Protein AF-A0A3B9FPS9-F1 (afdb_monomer_lite)

Structure (mmCIF, N/CA/C/O backbone):
data_AF-A0A3B9FPS9-F1
#
_entry.id   AF-A0A3B9FPS9-F1
#
loop_
_atom_site.group_PDB
_atom_site.id
_atom_site.type_symbol
_atom_site.label_atom_id
_atom_site.label_alt_id
_atom_site.label_comp_id
_atom_site.label_asym_id
_atom_site.label_entity_id
_atom_site.label_seq_id
_atom_site.pdbx_PDB_ins_code
_atom_site.Cartn_x
_atom_site.Cartn_y
_atom_site.Cartn_z
_atom_site.occupancy
_atom_site.B_iso_or_equiv
_atom_site.auth_seq_id
_atom_site.auth_comp_id
_atom_site.auth_asym_id
_atom_site.auth_atom_id
_atom_site.pdbx_PDB_model_num
ATOM 1 N N . MET A 1 1 ? 45.276 -33.972 -39.633 1.00 61.22 1 MET A N 1
ATOM 2 C CA . MET A 1 1 ? 45.289 -32.809 -38.712 1.00 61.22 1 MET A CA 1
ATOM 3 C C . MET A 1 1 ? 44.312 -33.084 -37.574 1.00 61.22 1 MET A C 1
ATOM 5 O O . MET A 1 1 ? 43.199 -33.509 -37.849 1.00 61.22 1 MET A O 1
ATOM 9 N N . ASN A 1 2 ? 44.729 -32.942 -36.313 1.00 72.25 2 ASN A N 1
ATOM 10 C CA . ASN A 1 2 ? 43.896 -33.257 -35.145 1.00 72.25 2 ASN A CA 1
ATOM 11 C C . ASN A 1 2 ? 43.016 -32.043 -34.801 1.00 72.25 2 ASN A C 1
ATOM 13 O O . ASN A 1 2 ? 43.550 -31.008 -34.421 1.00 72.25 2 ASN A O 1
ATOM 17 N N . ALA A 1 3 ? 41.693 -32.152 -34.960 1.00 76.06 3 ALA A N 1
ATOM 18 C CA . ALA A 1 3 ? 40.747 -31.038 -34.785 1.00 76.06 3 ALA A CA 1
ATOM 19 C C . ALA A 1 3 ? 40.361 -30.758 -33.315 1.00 76.06 3 ALA A C 1
ATOM 21 O O . ALA A 1 3 ? 39.730 -29.746 -33.014 1.00 76.06 3 ALA A O 1
ATOM 22 N N . LYS A 1 4 ? 40.762 -31.631 -32.381 1.00 80.19 4 LYS A N 1
ATOM 23 C CA . LYS A 1 4 ? 40.480 -31.508 -30.940 1.00 80.19 4 LYS A CA 1
ATOM 24 C C . LYS A 1 4 ? 40.873 -30.152 -30.314 1.00 80.19 4 LYS A C 1
ATOM 26 O O . LYS A 1 4 ? 40.025 -29.590 -29.626 1.00 80.19 4 LYS A O 1
ATOM 31 N N . PRO A 1 5 ? 42.077 -29.583 -30.538 1.00 81.62 5 PRO A N 1
ATOM 32 C CA . PRO A 1 5 ? 42.452 -28.303 -29.933 1.00 81.62 5 PRO A CA 1
ATOM 33 C C . PRO A 1 5 ? 41.617 -27.132 -30.466 1.00 81.62 5 PRO A C 1
ATOM 35 O O . PRO A 1 5 ? 41.291 -26.228 -29.705 1.00 81.62 5 PRO A O 1
ATOM 38 N N . LEU A 1 6 ? 41.200 -27.178 -31.737 1.00 83.62 6 LEU A N 1
ATOM 39 C CA . LEU A 1 6 ? 40.353 -26.146 -32.340 1.00 83.62 6 LEU A CA 1
ATOM 40 C C . LEU A 1 6 ? 38.946 -26.139 -31.724 1.00 83.62 6 LEU A C 1
ATOM 42 O O . LEU A 1 6 ? 38.402 -25.080 -31.431 1.00 83.62 6 LEU A O 1
ATOM 46 N N . ILE A 1 7 ? 38.376 -27.321 -31.474 1.00 82.06 7 ILE A N 1
ATOM 47 C CA . ILE A 1 7 ? 37.058 -27.458 -30.835 1.00 82.06 7 ILE A CA 1
ATOM 48 C C . ILE A 1 7 ? 37.108 -26.984 -29.377 1.00 82.06 7 ILE A C 1
ATOM 50 O O . ILE A 1 7 ? 36.175 -26.331 -28.911 1.00 82.06 7 ILE A O 1
ATOM 54 N N . VAL A 1 8 ? 38.192 -27.287 -28.656 1.00 83.38 8 VAL A N 1
ATOM 55 C CA . VAL A 1 8 ? 38.394 -26.809 -27.279 1.00 83.38 8 VAL A CA 1
ATOM 56 C C . VAL A 1 8 ? 38.518 -25.285 -27.249 1.00 83.38 8 VAL A C 1
ATOM 58 O O . VAL A 1 8 ? 37.847 -24.647 -26.441 1.00 83.3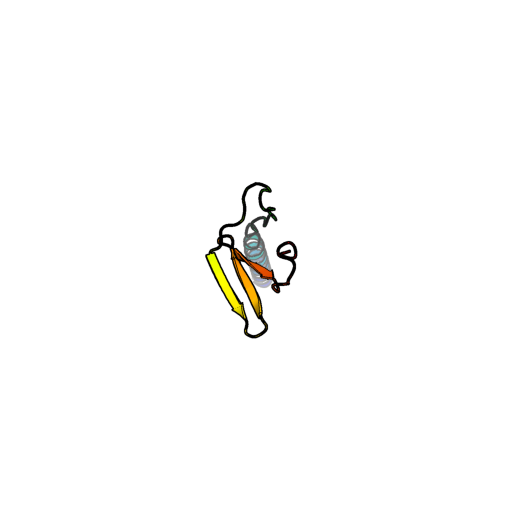8 8 VAL A O 1
ATOM 61 N N . ALA A 1 9 ? 39.297 -24.701 -28.164 1.00 83.12 9 ALA A N 1
ATOM 62 C CA . ALA A 1 9 ? 39.437 -23.252 -28.279 1.00 83.12 9 ALA A CA 1
ATOM 63 C C . ALA A 1 9 ? 38.096 -22.574 -28.597 1.00 83.12 9 ALA A C 1
ATOM 65 O O . ALA A 1 9 ? 37.715 -21.628 -27.917 1.00 83.12 9 ALA A O 1
ATOM 66 N N . LEU A 1 10 ? 37.331 -23.112 -29.554 1.00 85.06 10 LEU A N 1
ATOM 67 C CA . LEU A 1 10 ? 36.026 -22.563 -29.927 1.00 85.06 10 LEU A CA 1
ATOM 68 C C . LEU A 1 10 ? 35.031 -22.599 -28.758 1.00 85.06 10 LEU A C 1
ATOM 70 O O . LEU A 1 10 ? 34.328 -21.622 -28.514 1.00 85.06 10 LEU A O 1
ATOM 74 N N . ARG A 1 11 ? 34.999 -23.697 -27.994 1.00 83.56 11 ARG A N 1
ATOM 75 C CA . ARG A 1 11 ? 34.150 -23.811 -26.797 1.00 83.56 11 ARG A CA 1
ATOM 76 C C . ARG A 1 11 ? 34.543 -22.806 -25.718 1.00 83.56 11 ARG A C 1
ATOM 78 O O . ARG A 1 11 ? 33.658 -22.194 -25.129 1.00 83.56 11 ARG A O 1
ATOM 85 N N . ALA A 1 12 ? 35.841 -22.617 -25.486 1.00 80.50 12 ALA A N 1
ATOM 86 C CA . ALA A 1 12 ? 36.332 -21.628 -24.533 1.00 80.50 12 ALA A CA 1
ATOM 87 C C . ALA A 1 12 ? 35.936 -20.203 -24.954 1.00 80.50 12 ALA A C 1
ATOM 89 O O . ALA A 1 12 ? 35.408 -19.452 -24.138 1.00 80.50 12 ALA A O 1
ATOM 90 N N . SER A 1 13 ? 36.099 -19.859 -26.236 1.00 80.19 13 SER A N 1
ATOM 91 C CA . SER A 1 13 ? 35.711 -18.550 -26.774 1.00 80.19 13 SER A CA 1
ATOM 92 C C . SER A 1 13 ? 34.209 -18.280 -26.655 1.00 80.19 13 SER A C 1
ATOM 94 O O . SER A 1 13 ? 33.821 -17.174 -26.292 1.00 80.19 13 SER A O 1
ATOM 96 N N . VAL A 1 14 ? 33.360 -19.283 -26.902 1.00 81.69 14 VAL A N 1
ATOM 97 C CA . VAL A 1 14 ? 31.903 -19.155 -26.725 1.00 81.69 14 VAL A CA 1
ATOM 98 C C . VAL A 1 14 ? 31.540 -18.948 -25.250 1.00 81.69 14 VAL A C 1
ATOM 100 O O . VAL A 1 14 ? 30.708 -18.096 -24.948 1.00 81.69 14 VAL A O 1
ATOM 103 N N . LEU A 1 15 ? 32.191 -19.663 -24.325 1.00 76.81 15 LEU A N 1
ATOM 104 C CA . LEU A 1 15 ? 31.958 -19.497 -22.885 1.00 76.81 15 LEU A CA 1
ATOM 105 C C . LEU A 1 15 ? 32.311 -18.079 -22.400 1.00 76.81 15 LEU A C 1
ATOM 107 O O . LEU A 1 15 ? 31.563 -17.482 -21.629 1.00 76.81 15 LEU A O 1
ATOM 111 N N . LEU A 1 16 ? 33.431 -17.534 -22.884 1.00 77.25 16 LEU A N 1
ATOM 112 C CA . LEU A 1 16 ? 33.879 -16.169 -22.588 1.00 77.25 16 LEU A CA 1
ATOM 113 C C . LEU A 1 16 ? 32.913 -15.106 -23.132 1.00 77.25 16 LEU A C 1
ATOM 115 O O . LEU A 1 16 ? 32.666 -14.108 -22.458 1.00 77.25 16 LEU A O 1
ATOM 119 N N . LEU A 1 17 ? 32.331 -15.330 -24.314 1.00 75.56 17 LEU A N 1
ATOM 120 C CA . LEU A 1 17 ? 31.380 -14.396 -24.917 1.00 75.56 17 LEU A CA 1
ATOM 121 C C . LEU A 1 17 ? 30.060 -14.320 -24.127 1.00 75.56 17 LEU A C 1
ATOM 123 O O . LEU A 1 17 ? 29.524 -13.232 -23.935 1.00 75.56 17 LEU A O 1
ATOM 127 N N . VAL A 1 18 ? 29.565 -15.457 -23.623 1.00 71.75 18 VAL A N 1
ATOM 128 C CA . VAL A 1 18 ? 28.323 -15.529 -22.824 1.00 71.75 18 VAL A CA 1
ATOM 129 C C . VAL A 1 18 ? 28.502 -14.916 -21.430 1.00 71.75 18 VAL A C 1
ATOM 131 O O . VAL A 1 18 ? 27.587 -14.278 -20.912 1.00 71.75 18 VAL A O 1
ATOM 134 N N . ALA A 1 19 ? 29.685 -15.051 -20.825 1.00 67.75 19 ALA A N 1
ATOM 135 C CA . ALA A 1 19 ? 29.975 -14.428 -19.533 1.00 67.75 19 ALA A CA 1
ATOM 136 C C . ALA A 1 19 ? 29.976 -12.885 -19.605 1.00 67.75 19 ALA A C 1
ATOM 138 O O . ALA A 1 19 ? 29.610 -12.225 -18.634 1.00 67.75 19 ALA A O 1
ATOM 139 N N . GLY A 1 20 ? 30.333 -12.307 -20.760 1.00 63.50 20 GLY A N 1
ATOM 140 C CA . GLY A 1 20 ? 30.384 -10.855 -20.969 1.00 63.50 20 GLY A CA 1
ATOM 141 C C . GLY A 1 20 ? 29.021 -10.163 -21.084 1.00 63.50 20 GLY A C 1
ATOM 142 O O . GLY A 1 20 ? 28.943 -8.953 -20.894 1.00 63.50 20 GLY A O 1
ATOM 143 N N . THR A 1 21 ? 27.935 -10.895 -21.358 1.00 63.25 21 THR A N 1
ATOM 144 C CA . THR A 1 21 ? 26.582 -10.315 -21.480 1.00 63.25 21 THR A CA 1
ATOM 145 C C . THR A 1 21 ? 25.794 -10.323 -20.169 1.00 63.25 21 THR A C 1
ATOM 147 O O . THR A 1 21 ? 24.695 -9.779 -20.116 1.00 63.25 21 THR A O 1
ATOM 150 N N . ALA A 1 22 ? 26.325 -10.943 -19.108 1.00 59.94 22 ALA A N 1
ATOM 151 C CA . ALA A 1 22 ? 25.624 -11.107 -17.833 1.00 59.94 22 ALA A CA 1
ATOM 152 C C . ALA A 1 22 ? 25.707 -9.882 -16.903 1.00 59.94 22 ALA A C 1
ATOM 154 O O . ALA A 1 22 ? 25.045 -9.859 -15.868 1.00 59.94 22 ALA A O 1
ATOM 155 N N . THR A 1 23 ? 26.461 -8.838 -17.259 1.00 61.34 23 THR A N 1
ATOM 156 C CA . THR A 1 23 ? 26.488 -7.577 -16.501 1.00 61.34 23 THR A CA 1
ATOM 157 C C . THR A 1 23 ? 25.391 -6.636 -16.994 1.00 61.34 23 THR A C 1
ATOM 159 O O . THR A 1 23 ? 25.656 -5.516 -17.434 1.00 61.34 23 THR A O 1
ATOM 162 N N . ALA A 1 24 ? 24.140 -7.097 -16.969 1.00 62.41 24 ALA A N 1
ATOM 163 C CA . ALA A 1 24 ? 23.016 -6.176 -17.046 1.00 62.41 24 ALA A CA 1
ATOM 164 C C . ALA A 1 24 ? 23.144 -5.221 -15.852 1.00 62.41 24 ALA A C 1
ATOM 166 O O . ALA A 1 24 ? 23.273 -5.673 -14.715 1.00 62.41 24 ALA A O 1
ATOM 167 N N . GLN A 1 25 ? 23.180 -3.916 -16.115 1.00 63.59 25 GLN A N 1
ATOM 168 C CA . GLN A 1 25 ? 23.195 -2.895 -15.073 1.00 63.59 25 GLN A CA 1
ATOM 169 C C . GLN A 1 25 ? 21.948 -3.083 -14.205 1.00 63.59 25 GLN A C 1
ATOM 171 O O . GLN A 1 25 ? 20.842 -2.723 -14.604 1.00 63.59 25 GLN A O 1
ATOM 176 N N . SER A 1 26 ? 22.111 -3.710 -13.041 1.00 70.94 26 SER A N 1
ATOM 177 C CA . SER A 1 26 ? 21.069 -3.744 -12.025 1.00 70.94 26 SER A CA 1
ATOM 178 C C . SER A 1 26 ? 20.817 -2.301 -11.615 1.00 70.94 26 SER A C 1
ATOM 180 O O . SER A 1 26 ? 21.744 -1.618 -11.176 1.00 70.94 26 SER A O 1
ATOM 182 N N . TYR A 1 27 ? 19.593 -1.815 -11.795 1.00 70.19 27 TYR A N 1
ATOM 183 C CA . TYR A 1 27 ? 19.227 -0.499 -11.294 1.00 70.19 27 TYR A CA 1
ATOM 184 C C . TYR A 1 27 ? 19.339 -0.504 -9.766 1.00 70.19 27 TYR A C 1
ATOM 186 O O . TYR A 1 27 ? 18.956 -1.469 -9.100 1.00 70.19 27 TYR A O 1
ATOM 194 N N . LEU A 1 28 ? 19.906 0.567 -9.219 1.00 73.50 28 LEU A N 1
ATOM 195 C CA . LEU A 1 28 ? 19.947 0.784 -7.781 1.00 73.50 28 LEU A CA 1
ATOM 196 C C . LEU A 1 28 ? 18.513 1.047 -7.314 1.00 73.50 28 LEU A C 1
ATOM 198 O O . LEU A 1 28 ? 17.879 2.003 -7.756 1.00 73.50 28 LEU A O 1
ATOM 202 N N . ILE A 1 29 ? 17.989 0.172 -6.458 1.00 70.69 29 ILE A N 1
ATOM 203 C CA . ILE A 1 29 ? 16.739 0.431 -5.747 1.00 70.69 29 ILE A CA 1
ATOM 204 C C . ILE A 1 29 ? 17.116 1.187 -4.479 1.00 70.69 29 ILE A C 1
ATOM 206 O O . ILE A 1 29 ? 17.644 0.601 -3.535 1.00 70.69 29 ILE A O 1
ATOM 210 N N . GLU A 1 30 ? 16.875 2.493 -4.473 1.00 74.44 30 GLU A N 1
ATOM 211 C CA . GLU A 1 30 ? 17.019 3.316 -3.276 1.00 74.44 30 GLU A CA 1
ATOM 212 C C . GLU A 1 30 ? 15.692 3.350 -2.513 1.00 74.44 30 GLU A C 1
ATOM 214 O O . GLU A 1 30 ? 14.626 3.552 -3.097 1.00 74.44 30 GLU A O 1
ATOM 219 N N . SER A 1 31 ? 15.751 3.149 -1.196 1.00 74.38 31 SER A N 1
ATOM 220 C CA . SER A 1 31 ? 14.601 3.372 -0.321 1.00 74.38 31 SER A CA 1
ATOM 221 C C . SER A 1 31 ? 14.477 4.869 -0.057 1.00 74.38 31 SER A C 1
ATOM 223 O O . SER A 1 31 ? 15.337 5.452 0.602 1.00 74.38 31 SER A O 1
ATOM 225 N N . LEU A 1 32 ? 13.410 5.488 -0.556 1.00 70.94 32 LEU A N 1
ATOM 226 C CA . LEU A 1 32 ? 13.110 6.899 -0.331 1.00 70.94 32 LEU A CA 1
ATOM 227 C C . LEU A 1 32 ? 12.015 7.020 0.728 1.00 70.94 32 LEU A C 1
ATOM 229 O O . LEU A 1 32 ? 10.899 6.547 0.525 1.00 70.94 32 LEU A O 1
ATOM 233 N N . GLU A 1 33 ? 12.325 7.659 1.855 1.00 76.25 33 GLU A N 1
ATOM 234 C CA . GLU A 1 33 ? 11.301 7.996 2.845 1.00 76.25 33 GLU A CA 1
ATOM 235 C C . GLU A 1 33 ? 10.348 9.067 2.298 1.00 76.25 33 GLU A C 1
ATOM 237 O O . GLU A 1 33 ? 10.742 9.959 1.538 1.00 76.25 33 GLU A O 1
ATOM 242 N N . PHE A 1 34 ? 9.083 9.011 2.718 1.00 71.88 34 PHE A N 1
ATOM 243 C CA . PHE A 1 34 ? 8.132 10.075 2.416 1.00 71.88 34 PHE A CA 1
ATOM 244 C C . PHE A 1 34 ? 8.589 11.399 3.051 1.00 71.88 34 PHE A C 1
ATOM 246 O O . PHE A 1 34 ? 8.940 11.420 4.235 1.00 71.88 34 PHE A O 1
ATOM 253 N N . PRO A 1 35 ? 8.555 12.526 2.313 1.00 79.62 35 PRO A N 1
ATOM 254 C CA . PRO A 1 35 ? 8.841 13.827 2.902 1.00 79.62 35 PRO A CA 1
ATOM 255 C C . PRO A 1 35 ? 7.856 14.125 4.039 1.00 79.62 35 PRO A C 1
ATOM 257 O O . PRO A 1 35 ? 6.650 13.953 3.872 1.00 79.62 35 PRO A O 1
ATOM 260 N N . LYS A 1 36 ? 8.356 14.619 5.179 1.00 79.38 36 LYS A N 1
ATOM 261 C CA . LYS A 1 36 ? 7.542 14.866 6.387 1.00 79.38 36 LYS A CA 1
ATOM 262 C C . LYS A 1 36 ? 6.342 15.788 6.146 1.00 79.38 36 LYS A C 1
ATOM 264 O O . LYS A 1 36 ? 5.291 15.580 6.741 1.00 79.38 36 LYS A O 1
ATOM 269 N N . ASP A 1 37 ? 6.496 16.758 5.249 1.00 82.06 37 ASP A N 1
ATOM 270 C CA . ASP A 1 37 ? 5.472 17.762 4.940 1.00 82.06 37 ASP A CA 1
ATOM 271 C C . ASP A 1 37 ? 4.637 17.409 3.697 1.00 82.06 37 ASP A C 1
ATOM 273 O O . ASP A 1 37 ? 3.796 18.196 3.264 1.00 82.06 37 ASP A O 1
ATOM 277 N N . MET A 1 38 ? 4.867 16.233 3.099 1.00 76.94 38 MET A N 1
ATOM 278 C CA . MET A 1 38 ? 4.129 15.762 1.931 1.00 76.94 38 MET A CA 1
ATOM 279 C C . MET A 1 38 ? 3.362 14.486 2.286 1.00 76.94 38 MET A C 1
ATOM 281 O O . MET A 1 38 ? 3.904 13.387 2.129 1.00 76.94 38 MET A O 1
ATOM 285 N N . PRO A 1 39 ? 2.098 14.603 2.736 1.00 75.94 39 PRO A N 1
ATOM 286 C CA . PRO A 1 39 ? 1.277 13.427 2.956 1.00 75.94 39 PRO A CA 1
ATOM 287 C C . PRO A 1 39 ? 1.151 12.638 1.645 1.00 75.94 39 PRO A C 1
ATOM 289 O O . PRO A 1 39 ? 1.063 13.231 0.562 1.00 75.94 39 PRO A O 1
ATOM 292 N N . PRO A 1 40 ? 1.172 11.301 1.710 1.00 79.44 40 PRO A N 1
ATOM 293 C CA . PRO A 1 40 ? 1.026 10.484 0.521 1.00 79.44 40 PRO A CA 1
ATOM 294 C C . PRO A 1 40 ? -0.365 10.674 -0.099 1.00 79.44 40 PRO A C 1
ATOM 296 O O . PRO A 1 40 ? -1.367 10.810 0.601 1.00 79.44 40 PRO A O 1
ATOM 299 N N . GLU A 1 41 ? -0.431 10.674 -1.430 1.00 87.00 41 GLU A N 1
ATOM 300 C CA . GLU A 1 41 ? -1.701 10.766 -2.150 1.00 87.00 41 GLU A CA 1
ATOM 301 C C . GLU A 1 41 ? -2.410 9.406 -2.143 1.00 87.00 41 GLU A C 1
ATOM 303 O O . GLU A 1 41 ? -1.825 8.390 -2.532 1.00 87.00 41 GLU A O 1
ATOM 308 N N . ILE A 1 42 ? -3.677 9.400 -1.726 1.00 90.31 42 ILE A N 1
ATOM 309 C CA . ILE A 1 42 ? -4.524 8.206 -1.700 1.00 90.31 42 ILE A CA 1
ATOM 310 C C . ILE A 1 42 ? -5.037 7.919 -3.114 1.00 90.31 42 ILE A C 1
ATOM 312 O O . ILE A 1 42 ? -5.687 8.760 -3.731 1.00 90.31 42 ILE A O 1
ATOM 316 N N . GLY A 1 43 ? -4.757 6.718 -3.616 1.00 91.50 43 GLY A N 1
ATOM 317 C CA . GLY A 1 43 ? -5.278 6.209 -4.884 1.00 91.50 43 GLY A CA 1
ATOM 318 C C . GLY A 1 43 ? -6.617 5.484 -4.731 1.00 91.50 43 GLY A C 1
ATOM 319 O O . GLY A 1 43 ? -7.513 5.682 -5.547 1.00 91.50 43 GLY A O 1
ATOM 320 N N . ALA A 1 44 ? -6.767 4.661 -3.691 1.00 93.44 44 ALA A N 1
ATOM 321 C CA . ALA A 1 44 ? -8.019 3.992 -3.337 1.00 93.44 44 ALA A CA 1
ATOM 322 C C . ALA A 1 44 ? -8.052 3.636 -1.843 1.00 93.44 44 ALA A C 1
ATOM 324 O O . ALA A 1 44 ? -7.017 3.587 -1.178 1.00 93.44 44 ALA A O 1
ATOM 325 N N . LEU A 1 45 ? -9.248 3.363 -1.321 1.00 94.44 45 LEU A N 1
ATOM 326 C CA . LEU A 1 45 ? -9.443 2.854 0.033 1.00 94.44 45 LEU A CA 1
ATOM 327 C C . LEU A 1 45 ? -10.661 1.933 0.093 1.00 94.44 45 LEU A C 1
ATOM 329 O O . LEU A 1 45 ? -11.636 2.168 -0.620 1.00 94.44 45 LEU A O 1
ATOM 333 N N . ASP A 1 46 ? -10.596 0.907 0.940 1.00 96.00 46 ASP A N 1
ATOM 334 C CA . ASP A 1 46 ? -11.725 0.011 1.207 1.00 96.00 46 ASP A CA 1
ATOM 335 C C . ASP A 1 46 ? -11.605 -0.668 2.581 1.00 96.00 46 ASP A C 1
ATOM 337 O O . ASP A 1 46 ? -10.516 -0.768 3.158 1.00 96.00 46 ASP A O 1
ATOM 341 N N . PHE A 1 47 ? -12.732 -1.150 3.101 1.00 96.00 47 PHE A N 1
ATOM 342 C CA . PHE A 1 47 ? -12.801 -1.939 4.325 1.00 96.00 47 PHE A CA 1
ATOM 343 C C . PHE A 1 47 ? -12.923 -3.430 4.018 1.00 96.00 47 PHE A C 1
ATOM 345 O O . PHE A 1 47 ? -13.846 -3.880 3.341 1.00 96.00 47 PHE A O 1
ATOM 352 N N . ALA A 1 48 ? -12.048 -4.231 4.621 1.00 95.62 48 ALA A N 1
ATOM 353 C CA . ALA A 1 48 ? -12.256 -5.666 4.704 1.00 95.62 48 ALA A CA 1
ATOM 354 C C . ALA A 1 48 ? -13.411 -6.003 5.663 1.00 95.62 48 ALA A C 1
ATOM 356 O O . ALA A 1 48 ? -13.802 -5.223 6.535 1.00 95.62 48 ALA A O 1
ATOM 357 N N . ARG A 1 49 ? -13.947 -7.221 5.527 1.00 96.62 49 ARG A N 1
ATOM 358 C CA . ARG A 1 49 ? -15.098 -7.706 6.313 1.00 96.62 49 ARG A CA 1
ATOM 359 C C . ARG A 1 49 ? -14.866 -7.709 7.827 1.00 96.62 49 ARG A C 1
ATOM 361 O O . ARG A 1 49 ? -15.828 -7.682 8.584 1.00 96.62 49 ARG A O 1
ATOM 368 N N . ASP 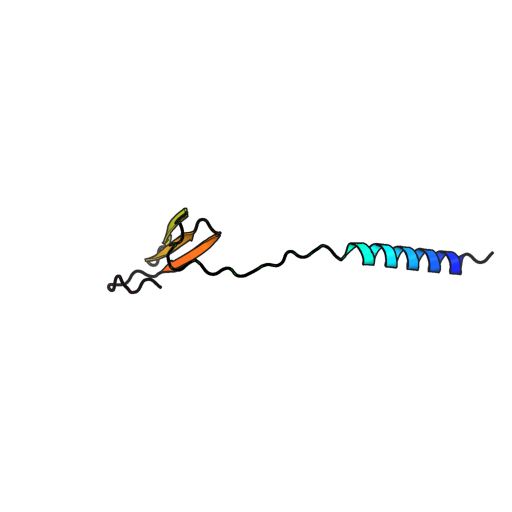A 1 50 ? -13.615 -7.768 8.267 1.00 94.19 50 ASP A N 1
ATOM 369 C CA . ASP A 1 50 ? -13.211 -7.762 9.677 1.00 94.19 50 ASP A CA 1
ATOM 370 C C . ASP A 1 50 ? -12.999 -6.345 10.253 1.00 94.19 50 ASP A C 1
ATOM 372 O O . ASP A 1 50 ? -12.572 -6.191 11.407 1.00 94.19 50 ASP A O 1
ATOM 376 N N . GLY A 1 51 ? -13.289 -5.317 9.448 1.00 91.94 51 GLY A N 1
ATOM 377 C CA . GLY A 1 51 ? -13.152 -3.907 9.789 1.00 91.94 51 GLY A CA 1
ATOM 378 C C . GLY A 1 51 ? -11.748 -3.337 9.583 1.00 91.94 51 GLY A C 1
ATOM 379 O O . GLY A 1 51 ? -11.504 -2.213 10.017 1.00 91.94 51 GLY A O 1
ATOM 380 N N . MET A 1 52 ? -10.816 -4.067 8.960 1.00 93.50 52 MET A N 1
ATOM 381 C CA . MET A 1 52 ? -9.517 -3.504 8.587 1.00 93.50 52 MET A CA 1
ATOM 382 C C . MET A 1 52 ? -9.655 -2.562 7.386 1.00 93.50 52 MET A C 1
ATOM 384 O O . MET A 1 52 ? -10.209 -2.933 6.355 1.00 93.50 52 MET A O 1
ATOM 388 N N . LEU A 1 53 ? -9.150 -1.339 7.528 1.00 92.44 53 LEU A N 1
ATOM 389 C CA . LEU A 1 53 ? -9.037 -0.353 6.460 1.00 92.44 53 LEU A CA 1
ATOM 390 C C . LEU A 1 53 ? -7.757 -0.612 5.671 1.00 92.44 53 LEU A C 1
ATOM 392 O O . LEU A 1 53 ? -6.675 -0.664 6.258 1.00 92.44 53 LEU A O 1
ATOM 396 N N . TYR A 1 54 ? -7.887 -0.704 4.354 1.00 93.62 54 TYR A N 1
ATOM 397 C CA . TYR A 1 54 ? -6.783 -0.731 3.404 1.00 93.62 54 TYR A CA 1
ATOM 398 C C . TYR A 1 54 ? -6.777 0.573 2.614 1.00 93.62 54 TYR A C 1
ATOM 400 O O . TYR A 1 54 ? -7.820 1.006 2.126 1.00 93.62 54 TYR A O 1
ATOM 408 N N . VAL A 1 55 ? -5.607 1.191 2.474 1.00 92.38 55 VAL A N 1
ATOM 409 C CA . VAL A 1 55 ? -5.409 2.426 1.706 1.00 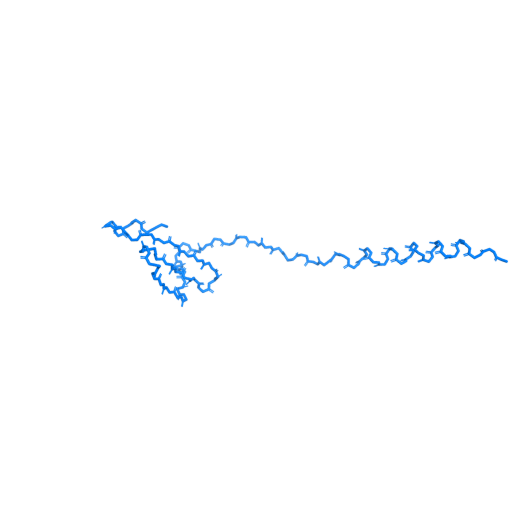92.38 55 VAL A CA 1
ATOM 410 C C . VAL A 1 55 ? -4.270 2.200 0.726 1.00 92.38 55 VAL A C 1
ATOM 412 O O . VAL A 1 55 ? -3.142 1.951 1.145 1.00 92.38 55 VAL A O 1
ATOM 415 N N . SER A 1 56 ? -4.544 2.286 -0.573 1.00 92.88 56 SER A N 1
ATOM 416 C CA . SER A 1 56 ? -3.496 2.275 -1.592 1.00 92.88 56 SER A CA 1
ATOM 417 C C . SER A 1 56 ? -3.016 3.696 -1.852 1.00 92.88 56 SER A C 1
ATOM 419 O O . SER A 1 56 ? -3.809 4.617 -2.062 1.00 92.88 56 SER A O 1
ATOM 421 N N . LEU A 1 57 ? -1.702 3.885 -1.832 1.00 88.88 57 LEU A N 1
ATOM 422 C CA . LEU A 1 57 ? -1.058 5.150 -2.149 1.00 88.88 57 LEU A CA 1
ATOM 423 C C . LEU A 1 57 ? -0.698 5.178 -3.636 1.00 88.88 57 LEU A C 1
ATOM 425 O O . LEU A 1 57 ? -0.310 4.164 -4.217 1.00 88.88 57 LEU A O 1
ATOM 429 N N . ARG A 1 58 ? -0.748 6.355 -4.269 1.00 83.31 58 ARG A N 1
ATOM 430 C CA . ARG A 1 58 ? -0.358 6.518 -5.685 1.00 83.31 58 ARG A CA 1
ATOM 431 C C . ARG A 1 58 ? 1.084 6.098 -5.995 1.00 83.31 58 ARG A C 1
ATOM 433 O O . ARG A 1 58 ? 1.395 5.843 -7.153 1.00 83.31 58 ARG A O 1
ATOM 440 N N . ARG A 1 59 ? 1.956 6.033 -4.983 1.00 80.25 59 ARG A N 1
ATOM 441 C CA . ARG A 1 59 ? 3.362 5.604 -5.105 1.00 80.25 59 ARG A CA 1
ATOM 442 C C . ARG A 1 59 ? 3.581 4.098 -4.910 1.00 80.25 59 ARG A C 1
ATOM 444 O O . ARG A 1 59 ? 4.722 3.661 -4.902 1.00 80.25 59 ARG A O 1
ATOM 451 N N . GLY A 1 60 ? 2.507 3.310 -4.839 1.00 75.69 60 GLY A N 1
ATOM 452 C CA . GLY A 1 60 ? 2.567 1.844 -4.876 1.00 75.69 60 GLY A CA 1
ATOM 453 C C . GLY A 1 60 ? 2.542 1.161 -3.510 1.00 75.69 60 GLY A C 1
ATOM 454 O O . GLY A 1 60 ? 2.401 -0.057 -3.455 1.00 75.69 60 GLY A O 1
ATOM 455 N N . ASP A 1 61 ? 2.609 1.924 -2.422 1.00 85.19 61 ASP A N 1
ATOM 456 C CA . ASP A 1 61 ? 2.481 1.387 -1.070 1.00 85.19 61 ASP A CA 1
ATOM 457 C C . ASP A 1 61 ? 1.016 1.133 -0.693 1.00 85.19 61 ASP A C 1
ATOM 459 O O . ASP A 1 61 ? 0.098 1.815 -1.159 1.00 85.19 61 ASP A O 1
ATOM 463 N N . VAL A 1 62 ? 0.799 0.174 0.206 1.00 88.88 62 VAL A N 1
ATOM 464 C CA . VAL A 1 62 ? -0.501 -0.078 0.834 1.00 88.88 62 VAL A CA 1
ATOM 465 C C . VAL A 1 62 ? -0.350 0.089 2.337 1.00 88.88 62 VAL A C 1
ATOM 467 O O . VAL A 1 62 ? 0.449 -0.599 2.967 1.00 88.88 62 VAL A O 1
ATOM 470 N N . MET A 1 63 ? -1.135 0.994 2.913 1.00 86.75 63 MET A N 1
A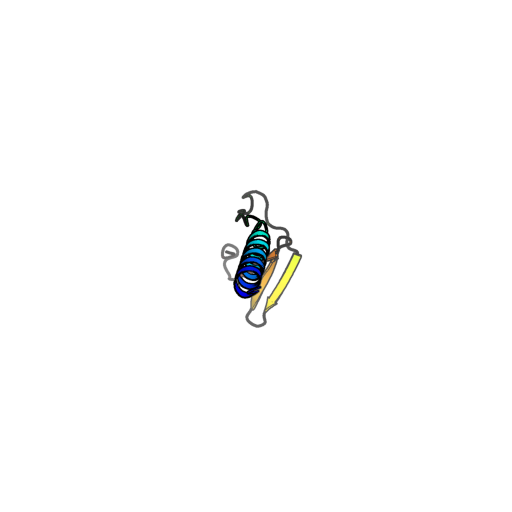TOM 471 C CA . MET A 1 63 ? -1.243 1.174 4.357 1.00 86.75 63 MET A CA 1
ATOM 472 C C . MET A 1 63 ? -2.459 0.413 4.884 1.00 86.75 63 MET A C 1
ATOM 474 O O . MET A 1 63 ? -3.489 0.324 4.210 1.00 86.75 63 MET A O 1
ATOM 478 N N . THR A 1 64 ? -2.358 -0.107 6.105 1.00 90.12 64 THR A N 1
ATOM 479 C CA . THR A 1 64 ? -3.450 -0.836 6.761 1.00 90.12 64 THR A CA 1
ATOM 480 C C . THR A 1 64 ? -3.670 -0.323 8.168 1.00 90.12 64 THR A C 1
ATOM 482 O O . THR A 1 64 ? -2.710 -0.199 8.921 1.00 90.12 64 THR A O 1
ATOM 485 N N . ALA A 1 65 ? -4.921 -0.106 8.558 1.00 87.75 65 ALA A N 1
ATOM 486 C CA . ALA A 1 65 ? -5.257 0.298 9.917 1.00 87.75 65 ALA A CA 1
ATOM 487 C C . ALA A 1 65 ? -6.541 -0.382 10.384 1.00 87.75 65 ALA A C 1
ATOM 489 O O . ALA A 1 65 ? -7.485 -0.547 9.616 1.00 87.75 65 ALA A O 1
ATOM 490 N N . LYS A 1 66 ? -6.619 -0.732 11.669 1.00 89.56 66 LYS A N 1
ATOM 491 C CA . LYS A 1 66 ? -7.892 -1.103 12.292 1.00 89.56 66 LYS A CA 1
ATOM 492 C C . LYS A 1 66 ? -8.439 0.126 13.015 1.00 89.56 66 LYS A C 1
ATOM 494 O O . LYS A 1 66 ? -7.811 0.551 13.988 1.00 89.56 66 LYS A O 1
ATOM 499 N N . PRO A 1 67 ? -9.558 0.725 12.565 1.00 86.06 67 PRO A N 1
ATOM 500 C CA . PRO A 1 67 ? -10.125 1.879 13.242 1.00 86.06 67 PRO A CA 1
ATOM 501 C C . PRO A 1 67 ? -10.369 1.567 14.715 1.00 86.06 67 PRO A C 1
ATOM 503 O O . PRO A 1 67 ? -10.877 0.502 15.072 1.00 86.06 67 PRO A O 1
ATOM 506 N N . SER A 1 68 ? -10.003 2.511 15.570 1.00 85.00 68 SER A N 1
ATOM 507 C CA . SER A 1 68 ? -10.213 2.422 17.008 1.00 85.00 68 SER A CA 1
ATOM 508 C C . SER A 1 68 ? -11.010 3.633 17.485 1.00 85.00 68 SER A C 1
ATOM 510 O O . SER A 1 68 ? -11.238 4.577 16.730 1.00 85.00 68 SER A O 1
ATOM 512 N N . LYS A 1 69 ? -11.435 3.623 18.753 1.00 83.62 69 LYS A N 1
ATOM 513 C CA . LYS A 1 69 ? -12.095 4.789 19.359 1.00 83.62 69 LYS A CA 1
ATOM 514 C C . LYS A 1 69 ? -11.165 5.999 19.476 1.00 83.62 69 LYS A C 1
ATOM 516 O O . LYS A 1 69 ? -11.658 7.115 19.582 1.00 83.62 69 LYS A O 1
ATOM 521 N N . ASP A 1 70 ? -9.851 5.777 19.481 1.00 84.81 70 ASP A N 1
ATOM 522 C CA . ASP A 1 70 ? -8.867 6.848 19.437 1.00 84.81 70 ASP A CA 1
ATOM 523 C C . ASP A 1 70 ? -8.561 7.214 17.972 1.00 84.81 70 ASP A C 1
ATOM 525 O O . ASP A 1 70 ? -7.935 6.414 17.263 1.00 84.81 70 ASP A O 1
ATOM 529 N N . PRO A 1 71 ? -8.957 8.412 17.501 1.00 70.25 71 PRO A N 1
ATOM 530 C CA . PRO A 1 71 ? -8.669 8.864 16.142 1.00 70.25 71 PRO A CA 1
ATOM 531 C C . PRO A 1 71 ? -7.170 9.106 15.891 1.00 70.25 71 PRO A C 1
ATOM 533 O O . PRO A 1 71 ? -6.765 9.210 14.738 1.00 70.25 71 PRO A O 1
ATOM 536 N N . LYS A 1 72 ? -6.330 9.169 16.937 1.00 75.94 72 LYS A N 1
ATOM 537 C CA . LYS A 1 72 ? -4.862 9.264 16.819 1.00 75.94 72 LYS A CA 1
ATOM 538 C C . LYS A 1 72 ? -4.168 7.900 16.737 1.00 75.94 72 LYS A C 1
ATOM 540 O O . LYS A 1 72 ? -2.948 7.845 16.597 1.00 75.94 72 LYS A O 1
ATOM 545 N N . GLY A 1 73 ? -4.923 6.805 16.820 1.00 65.00 73 GLY A N 1
ATOM 546 C CA . GLY A 1 73 ? -4.398 5.441 16.733 1.00 65.00 73 GLY A CA 1
ATOM 547 C C . GLY A 1 73 ? -4.028 4.986 15.317 1.00 65.00 73 GLY A C 1
ATOM 548 O O . GLY A 1 73 ? -3.560 3.864 15.161 1.00 65.00 73 GLY A O 1
ATOM 549 N N . PHE A 1 74 ? -4.245 5.823 14.297 1.00 64.81 74 PHE A N 1
ATOM 550 C CA . PHE A 1 74 ? -3.853 5.544 12.916 1.00 64.81 74 PHE A CA 1
ATOM 551 C C . PHE A 1 74 ? -2.320 5.577 12.804 1.00 64.81 74 PHE A C 1
ATOM 553 O O . PHE A 1 74 ? -1.715 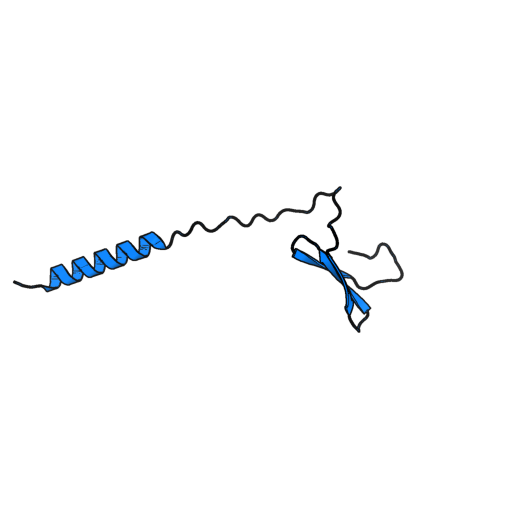6.643 12.928 1.00 64.81 74 PHE A O 1
ATOM 560 N N . ARG A 1 75 ? -1.694 4.410 12.643 1.00 57.91 75 ARG A N 1
ATOM 561 C CA . ARG A 1 75 ? -0.246 4.230 12.482 1.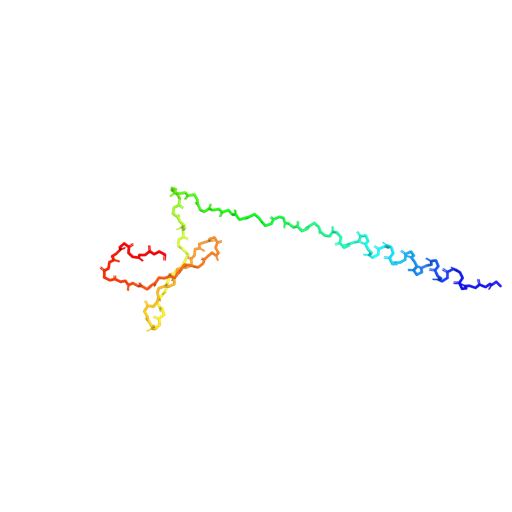00 57.91 75 ARG A CA 1
ATOM 562 C C . ARG A 1 75 ? 0.026 3.223 11.385 1.00 57.91 75 ARG A C 1
ATOM 564 O O . ARG A 1 75 ? -0.768 2.260 11.304 1.00 57.91 75 ARG A O 1
#

Radius of gyration: 27.66 Å; chains: 1; bounding box: 60×51×58 Å

Secondary structure (DSSP, 8-state):
---HHHHHHHHHHHHHHHHTT----PPP---PPPPTTSPPPEEEEEE-TTS-EEEEETTS-EEEE---S-TT---

pLDDT: mean 80.08, std 10.18, range [57.91, 96.62]

Sequence (75 aa):
MNAKPLIVALRASVLLLVAGTATAQSYLIESLEFPKDMPPEIGALDFARDGMLYVSLRRGDVMTAKPSKDPKGFR

Foldseek 3Di:
DDCVVVVVVVVVVVVVVVVVVPPPPDDDDDDDDDDPPDDFAWPDWDADPVQKIWTAGPVGDIAIDRDDPDPVRRD